Protein AF-A0A0G4DIB6-F1 (afdb_monomer_lite)

Sequence (117 aa):
KWPLVGETELSIEIAANQSWASQNGGSTTTSLSQSVRPTVPARSKIPVKIELYKADISYPYEFKADVSYDLTLSGFLRWGGNAWYAHPDNRPNWNHTFVIGPYKDKASSIRYQWDKR

Organism: NCBI:txid196024

Secondary structure (DSSP, 8-state):
-PPP-TT--------TTS-GGG-S---------------PPTT-------------------------EEEEEEEEPPTT---STT---S--EEEEEEEESS---TTT-HHHHHHT-

pLDDT: mean 87.57, std 9.84, range [65.31, 98.44]

Foldseek 3Di:
DDDDDPDDDDPDDDDPPDDPVVPPDDDDDDDDDDDDDDDADPPGDDDDDDDDDDDDDDDDDDDDDDDKDKDKDWAWADAPDGDDPVRDRPRDTDIAIAIRDDDDDCRRHPVNVVVVD

InterPro domains:
  IPR005830 Aerolysin [PR00754] (69-92)
  IPR005830 Aerolysin [PR00754] (114-117)
  IPR055267 Aerolysin-like, C-terminal [PF01117] (1-117)
  IPR055267 Aerolysin-like, C-terminal [SM00999] (1-117)

Radius of gyration: 30.05 Å; chains: 1; bounding box: 81×22×65 Å

Structure (mmCIF, N/CA/C/O backbone):
data_AF-A0A0G4DIB6-F1
#
_entry.id   AF-A0A0G4DIB6-F1
#
loop_
_atom_site.group_PDB
_atom_site.id
_atom_site.type_symbol
_atom_site.label_atom_id
_atom_site.label_alt_id
_atom_site.label_comp_id
_atom_site.label_asym_id
_atom_site.label_entity_id
_atom_site.label_seq_id
_atom_site.pdbx_PDB_ins_code
_atom_site.Cartn_x
_atom_site.Cartn_y
_atom_site.Cartn_z
_atom_site.occupancy
_atom_site.B_iso_or_equiv
_atom_site.auth_seq_id
_atom_site.auth_comp_id
_atom_site.auth_asym_id
_atom_site.auth_atom_id
_atom_site.pdbx_PDB_model_num
ATOM 1 N N . LYS A 1 1 ? -11.897 -0.503 11.117 1.00 83.88 1 LYS A N 1
ATOM 2 C CA . LYS A 1 1 ? -12.586 -1.022 12.324 1.00 83.88 1 LYS A CA 1
ATOM 3 C C . LYS A 1 1 ? -11.656 -1.984 13.032 1.00 83.88 1 LYS A C 1
ATOM 5 O O . LYS A 1 1 ? -10.962 -2.727 12.345 1.00 83.88 1 LYS A O 1
ATOM 10 N N . TRP A 1 2 ? -11.616 -1.936 14.355 1.00 85.50 2 TRP A N 1
ATOM 11 C CA . TRP A 1 2 ? -10.841 -2.880 15.153 1.00 85.50 2 TRP A CA 1
ATOM 12 C C . TRP A 1 2 ? -11.476 -4.282 15.098 1.00 85.50 2 TRP A C 1
ATOM 14 O O . TRP A 1 2 ? -12.706 -4.369 15.056 1.00 85.50 2 TRP A O 1
ATOM 24 N N . PRO A 1 3 ? -10.686 -5.369 15.029 1.00 85.62 3 PRO A N 1
ATOM 25 C CA . PRO A 1 3 ? -11.237 -6.720 14.975 1.00 85.62 3 PRO A CA 1
ATOM 26 C C . PRO A 1 3 ? -11.925 -7.096 16.294 1.00 85.62 3 PRO A C 1
ATOM 28 O O . PRO A 1 3 ? -11.465 -6.718 17.372 1.00 85.62 3 PRO A O 1
ATOM 31 N N . LEU A 1 4 ? -13.007 -7.875 16.204 1.00 86.81 4 LEU A N 1
ATOM 32 C CA . LEU A 1 4 ? -13.640 -8.492 17.370 1.00 86.81 4 LEU A CA 1
ATOM 33 C C . LEU A 1 4 ? -12.696 -9.554 17.948 1.00 86.81 4 LEU A C 1
ATOM 35 O O . LEU A 1 4 ? -12.267 -10.456 17.228 1.00 86.81 4 LEU A O 1
ATOM 39 N N . VAL A 1 5 ? -12.390 -9.453 19.240 1.00 80.31 5 VAL A N 1
ATOM 40 C CA . VAL A 1 5 ? -11.586 -10.438 19.972 1.00 80.31 5 VAL A CA 1
ATOM 41 C C . VAL A 1 5 ? -12.380 -10.893 21.193 1.00 80.31 5 VAL A C 1
ATOM 43 O O . VAL A 1 5 ? -12.712 -10.082 22.054 1.00 80.31 5 VAL A O 1
ATOM 46 N N . GLY A 1 6 ? -12.684 -12.191 21.267 1.00 80.62 6 GLY A N 1
ATOM 47 C CA . GLY A 1 6 ? -13.559 -12.752 22.300 1.00 80.62 6 GLY A CA 1
ATOM 48 C C . GLY A 1 6 ? -15.037 -12.433 22.052 1.00 80.62 6 GLY A C 1
ATOM 49 O O . GLY A 1 6 ? -15.484 -12.406 20.909 1.00 80.62 6 GLY A O 1
ATOM 50 N N . GLU A 1 7 ? -15.786 -12.203 23.131 1.00 79.25 7 GLU A N 1
ATOM 51 C CA . GLU A 1 7 ? -17.241 -11.968 23.098 1.00 79.25 7 GLU A CA 1
ATOM 52 C C . GLU A 1 7 ? -17.630 -10.500 23.350 1.00 79.25 7 GLU A C 1
ATOM 54 O O . GLU A 1 7 ? -18.806 -10.148 23.299 1.00 79.25 7 GLU A O 1
ATOM 59 N N . THR A 1 8 ? -16.657 -9.620 23.609 1.00 74.38 8 THR A N 1
ATOM 60 C CA . THR A 1 8 ? -16.920 -8.197 23.859 1.00 74.38 8 THR A CA 1
ATOM 61 C C . THR A 1 8 ? -16.921 -7.426 22.549 1.00 74.38 8 THR A C 1
ATOM 63 O O . THR A 1 8 ? -15.882 -7.261 21.909 1.00 74.38 8 THR A O 1
ATOM 66 N N . GLU A 1 9 ? -18.083 -6.907 22.162 1.00 72.25 9 GLU A N 1
ATOM 67 C CA . GLU A 1 9 ? -18.213 -6.073 20.973 1.00 72.25 9 GLU A CA 1
ATOM 68 C C . GLU A 1 9 ? -17.620 -4.674 21.210 1.00 72.25 9 GLU A C 1
ATOM 70 O O . GLU A 1 9 ? -18.058 -3.926 22.085 1.00 72.25 9 GLU A O 1
ATOM 75 N N . LEU A 1 10 ? -16.609 -4.311 20.414 1.00 75.44 10 LEU A N 1
ATOM 76 C CA . LEU A 1 10 ? -15.936 -3.013 20.467 1.00 75.44 10 LEU A CA 1
ATOM 77 C C . LEU A 1 10 ? -16.211 -2.230 19.179 1.00 75.44 10 LEU A C 1
ATOM 79 O O . LEU A 1 10 ? -15.897 -2.686 18.082 1.00 75.44 10 LEU A O 1
ATOM 83 N N . SER A 1 11 ? -16.737 -1.010 19.306 1.00 76.88 11 SER A N 1
ATOM 84 C CA . SER A 1 11 ? -16.921 -0.089 18.174 1.00 76.88 11 SER A CA 1
ATOM 85 C C . SER A 1 11 ? -15.764 0.907 18.083 1.00 76.88 11 SER A C 1
ATOM 87 O O . SER A 1 11 ? -15.951 2.101 18.280 1.00 76.88 11 SER A O 1
ATOM 89 N N . ILE A 1 12 ? -14.555 0.414 17.801 1.00 80.75 12 ILE A N 1
ATOM 90 C CA . ILE A 1 12 ? -13.370 1.258 17.579 1.00 80.75 12 ILE A CA 1
ATOM 91 C C . ILE A 1 12 ? -13.138 1.413 16.072 1.00 80.75 12 ILE A C 1
ATOM 93 O O . ILE A 1 12 ? -12.983 0.432 15.329 1.00 80.75 12 ILE A O 1
ATOM 97 N N . GLU A 1 13 ? -13.095 2.659 15.609 1.00 85.31 13 GLU A N 1
ATOM 98 C CA . GLU A 1 13 ? -12.779 3.018 14.229 1.00 85.31 13 GLU A CA 1
ATOM 99 C C . GLU A 1 13 ? -11.372 3.615 14.142 1.00 85.31 13 GLU A C 1
ATOM 101 O O . GLU A 1 13 ? -10.971 4.399 14.994 1.00 85.31 13 GLU A O 1
ATOM 106 N N . ILE A 1 14 ? -10.621 3.212 13.115 1.00 84.88 14 ILE A N 1
ATOM 107 C CA . ILE A 1 14 ? -9.275 3.722 12.841 1.00 84.88 14 ILE A CA 1
ATOM 108 C C . ILE A 1 14 ? -9.392 4.640 11.633 1.00 84.88 14 ILE A C 1
ATOM 110 O O . ILE A 1 14 ? -9.849 4.199 10.574 1.00 84.88 14 ILE A O 1
ATOM 114 N N . ALA A 1 15 ? -8.990 5.897 11.794 1.00 85.56 15 ALA A N 1
ATOM 115 C CA . ALA A 1 15 ? -9.042 6.887 10.732 1.00 85.56 15 ALA A CA 1
ATOM 116 C C . ALA A 1 15 ? -7.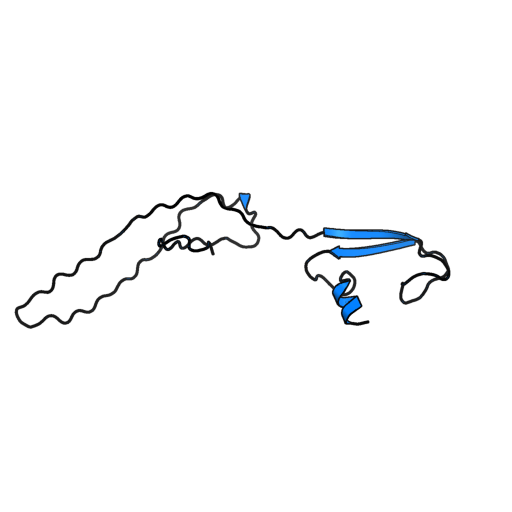992 6.589 9.651 1.00 85.56 15 ALA A C 1
ATOM 118 O O . ALA A 1 15 ? -6.835 6.278 9.949 1.00 85.56 15 ALA A O 1
ATOM 119 N N . ALA A 1 16 ? -8.397 6.721 8.385 1.00 86.06 16 ALA A N 1
ATOM 120 C CA . ALA A 1 16 ? -7.487 6.676 7.245 1.00 86.06 16 ALA A CA 1
ATOM 121 C C . ALA A 1 16 ? -6.671 7.979 7.134 1.00 86.06 16 ALA A C 1
ATOM 123 O O . ALA A 1 16 ? -7.095 9.030 7.614 1.00 86.06 16 ALA A O 1
ATOM 124 N N . ASN A 1 17 ? -5.519 7.920 6.455 1.00 88.81 17 ASN A N 1
ATOM 125 C CA . ASN A 1 17 ? -4.635 9.070 6.191 1.00 88.81 17 ASN A CA 1
ATOM 126 C C . ASN A 1 17 ? -4.101 9.790 7.445 1.00 88.81 17 ASN A C 1
ATOM 128 O O . ASN A 1 17 ? -3.685 10.944 7.370 1.00 88.81 17 ASN A O 1
ATOM 132 N N . GLN A 1 18 ? -4.092 9.117 8.594 1.00 85.50 18 GLN A N 1
ATOM 133 C CA . GLN A 1 18 ? -3.463 9.592 9.823 1.00 85.50 18 GLN A CA 1
ATOM 134 C C . GLN A 1 18 ? -2.370 8.619 10.251 1.00 85.50 18 GLN A C 1
ATOM 136 O O . GLN A 1 18 ? -2.458 7.418 9.990 1.00 85.50 18 GLN A O 1
ATOM 141 N N . SER A 1 19 ? -1.336 9.134 10.919 1.00 88.62 19 SER A N 1
ATOM 142 C CA . SER A 1 19 ? -0.298 8.278 11.490 1.00 88.62 19 SER A CA 1
ATOM 143 C C . SER A 1 19 ? -0.923 7.290 12.479 1.00 88.62 19 SER A C 1
ATOM 145 O O . SER A 1 19 ? -1.783 7.653 13.284 1.00 88.62 19 SER A O 1
ATOM 147 N N . TRP A 1 20 ? -0.477 6.034 12.447 1.00 88.44 20 TRP A N 1
ATOM 148 C CA . TRP A 1 20 ? -0.910 5.037 13.428 1.00 88.44 20 TRP A CA 1
ATOM 149 C C . TRP A 1 20 ? -0.557 5.480 14.855 1.00 88.44 20 TRP A C 1
ATOM 151 O O . TRP A 1 20 ? -1.390 5.433 15.753 1.00 88.44 20 TRP A O 1
ATOM 161 N N . ALA A 1 21 ? 0.648 6.026 15.039 1.00 86.56 21 ALA A N 1
ATOM 162 C CA . ALA A 1 21 ? 1.158 6.467 16.337 1.00 86.56 21 ALA A CA 1
ATOM 163 C C . ALA A 1 21 ? 0.465 7.724 16.898 1.00 86.56 21 ALA A C 1
ATOM 165 O O . ALA A 1 21 ? 0.723 8.098 18.040 1.00 86.56 21 ALA A O 1
ATOM 166 N N . SER A 1 22 ? -0.386 8.404 16.120 1.00 87.50 22 SER A N 1
ATOM 167 C CA . SER A 1 22 ? -1.223 9.495 16.638 1.00 87.50 22 SER A CA 1
ATOM 168 C C . SER A 1 22 ? -2.583 9.017 17.159 1.00 87.50 22 SER A C 1
ATOM 170 O O . SER A 1 22 ? -3.296 9.802 17.774 1.00 87.50 22 SER A O 1
ATOM 172 N N . GLN A 1 23 ? -2.941 7.744 16.958 1.00 85.44 23 GLN A N 1
ATOM 173 C CA . GLN A 1 23 ? -4.218 7.150 17.374 1.00 85.44 23 GLN A CA 1
ATOM 174 C C . GLN A 1 23 ? -4.033 6.256 18.620 1.00 85.44 23 GLN A C 1
ATOM 176 O O . GLN A 1 23 ? -4.427 5.095 18.633 1.00 85.44 23 GLN A O 1
ATOM 181 N N . ASN A 1 24 ? -3.413 6.793 19.682 1.00 83.81 24 ASN A N 1
ATOM 182 C CA . ASN A 1 24 ? -3.013 6.028 20.883 1.00 83.81 24 ASN A CA 1
ATOM 183 C C . ASN A 1 24 ? -4.140 5.767 21.897 1.00 83.81 24 ASN A C 1
ATOM 185 O O . ASN A 1 24 ? -3.902 5.186 22.955 1.00 83.81 24 ASN A O 1
ATOM 189 N N . GLY A 1 25 ? -5.353 6.231 21.619 1.00 73.88 25 GLY A N 1
ATOM 190 C CA . GLY A 1 25 ? -6.484 6.090 22.521 1.00 73.88 25 GLY A CA 1
ATOM 191 C C . GLY A 1 25 ? -7.523 7.175 22.300 1.00 73.88 25 GLY A C 1
ATOM 192 O O . GLY A 1 25 ? -7.268 8.202 21.673 1.00 73.88 25 GLY A O 1
ATOM 193 N N . GLY A 1 26 ? -8.714 6.935 22.825 1.00 77.31 26 GLY A N 1
ATOM 194 C CA . GLY A 1 26 ? -9.840 7.847 22.741 1.00 77.31 26 GLY A CA 1
ATOM 195 C C . GLY A 1 26 ? -10.992 7.339 23.595 1.00 77.31 26 GLY A C 1
ATOM 196 O O . GLY A 1 26 ? -10.924 6.251 24.166 1.00 77.31 26 GLY A O 1
ATOM 197 N N . SER A 1 27 ? -12.050 8.138 23.678 1.00 70.25 27 SER A N 1
ATOM 198 C CA . SER A 1 27 ? -13.323 7.708 24.245 1.00 70.25 27 SER A CA 1
ATOM 199 C C . SER A 1 27 ? -14.329 7.624 23.111 1.00 70.25 27 SER A C 1
ATOM 201 O O . SER A 1 27 ? -14.595 8.624 22.444 1.00 70.25 27 SER A O 1
ATOM 203 N N . THR A 1 28 ? -14.851 6.427 22.863 1.00 65.31 28 THR A N 1
ATOM 204 C CA . THR A 1 28 ? -15.909 6.218 21.877 1.00 65.31 28 THR A CA 1
ATOM 205 C C . THR A 1 28 ? -17.213 6.001 22.623 1.00 65.31 28 THR A C 1
ATOM 207 O O . THR A 1 28 ? -17.326 5.087 23.437 1.00 65.31 28 THR A O 1
ATOM 210 N N . THR A 1 29 ? -18.206 6.847 22.364 1.00 68.94 29 THR A N 1
ATOM 211 C CA . THR A 1 29 ? -19.561 6.653 22.874 1.00 68.94 29 THR A CA 1
ATOM 212 C C . THR A 1 29 ? -20.336 5.773 21.905 1.00 68.94 29 THR A C 1
ATOM 214 O O . THR A 1 29 ? -20.533 6.120 20.742 1.00 68.94 29 THR A O 1
ATOM 217 N N . THR A 1 30 ? -20.785 4.618 22.383 1.00 65.62 30 THR A N 1
ATOM 218 C CA . THR A 1 30 ? -21.693 3.743 21.641 1.00 65.62 30 THR A CA 1
ATOM 219 C C . THR A 1 30 ? -23.124 3.990 22.097 1.00 65.62 30 THR A C 1
ATOM 221 O O . THR A 1 30 ? -23.416 4.062 23.291 1.00 65.62 30 THR A O 1
ATOM 224 N N . SER A 1 31 ? -24.042 4.153 21.146 1.00 66.88 31 SER A N 1
ATOM 225 C CA . SER A 1 31 ? -25.469 4.221 21.447 1.00 66.88 31 SER A CA 1
ATOM 226 C C . SER A 1 31 ? -26.024 2.804 21.584 1.00 66.88 31 SER A C 1
ATOM 228 O O . SER A 1 31 ? -26.065 2.038 20.623 1.00 66.88 31 SER A O 1
ATOM 230 N N . LEU A 1 32 ? -26.479 2.445 22.785 1.00 66.56 32 LEU A N 1
ATOM 231 C CA . LEU A 1 32 ? -27.242 1.217 22.991 1.00 66.56 32 LEU A CA 1
ATOM 232 C C . LEU A 1 32 ? -28.721 1.514 22.731 1.00 66.56 32 LEU A C 1
ATOM 234 O O . LEU A 1 32 ? -29.376 2.187 23.525 1.00 66.56 32 LEU A O 1
ATOM 238 N N . SER A 1 33 ? -29.250 1.020 21.612 1.00 71.75 33 SER A N 1
ATOM 239 C CA . SER A 1 33 ? -30.688 1.072 21.334 1.00 71.75 33 SER A CA 1
ATOM 240 C C . SER A 1 33 ? -31.300 -0.306 21.568 1.00 71.75 33 SER A C 1
ATOM 242 O O . SER A 1 33 ? -31.017 -1.259 20.849 1.00 71.75 33 SER A O 1
ATOM 244 N N . GLN A 1 34 ? -32.127 -0.424 22.606 1.00 72.75 34 GLN A N 1
ATOM 245 C CA . GLN A 1 34 ? -32.854 -1.652 22.913 1.00 72.75 34 GLN A CA 1
ATOM 246 C C . GLN A 1 34 ? -34.332 -1.307 23.078 1.00 72.75 34 GLN A C 1
ATOM 248 O O . GLN A 1 34 ? -34.696 -0.414 23.839 1.00 72.75 34 GLN A O 1
ATOM 253 N N . SER A 1 35 ? -35.192 -1.972 22.312 1.00 73.75 35 SER A N 1
ATOM 254 C CA . SER A 1 35 ? -36.641 -1.768 22.348 1.00 73.75 35 SER A CA 1
ATOM 255 C C . SER A 1 35 ? -37.329 -3.093 22.625 1.00 73.75 35 SER A C 1
ATOM 257 O O . SER A 1 35 ? -37.067 -4.079 21.942 1.00 73.75 35 SER A O 1
ATOM 259 N N . VAL A 1 36 ? -38.242 -3.107 23.595 1.00 74.19 36 VAL A N 1
ATOM 260 C CA . VAL A 1 36 ? -39.110 -4.254 23.878 1.00 74.19 36 VAL A CA 1
ATOM 261 C C . VAL A 1 36 ? -40.566 -3.799 23.844 1.00 74.19 36 VAL A C 1
ATOM 263 O O . VAL A 1 36 ? -40.913 -2.759 24.401 1.00 74.19 36 VAL A O 1
ATOM 266 N N . ARG A 1 37 ? -41.426 -4.558 23.158 1.00 78.88 37 ARG A N 1
ATOM 267 C CA . ARG A 1 37 ? -42.873 -4.297 23.060 1.00 78.88 37 ARG A CA 1
ATOM 268 C C . ARG A 1 37 ? -43.657 -5.481 23.638 1.00 78.88 37 ARG A C 1
ATOM 270 O O . ARG A 1 37 ? -44.122 -6.320 22.870 1.00 78.88 37 ARG A O 1
ATOM 277 N N . PRO A 1 38 ? -43.766 -5.602 24.973 1.00 78.88 38 PRO A N 1
ATOM 278 C CA . PRO A 1 38 ? -44.484 -6.708 25.591 1.00 78.88 38 PRO A CA 1
ATOM 279 C C . PRO A 1 38 ? -46.004 -6.497 25.519 1.00 78.88 38 PRO A C 1
ATOM 281 O O . PRO A 1 38 ? -46.500 -5.385 25.693 1.00 78.88 38 PRO A O 1
ATOM 284 N N . THR A 1 39 ? -46.757 -7.578 25.318 1.00 83.62 39 THR A N 1
ATOM 285 C CA . THR A 1 39 ? -48.220 -7.584 25.458 1.00 83.62 39 THR A CA 1
ATOM 286 C C . THR A 1 39 ? -48.576 -7.969 26.892 1.00 83.62 39 THR A C 1
ATOM 288 O O . THR A 1 39 ? -48.340 -9.102 27.299 1.00 83.62 39 THR A O 1
ATOM 291 N N . VAL A 1 40 ? -49.127 -7.028 27.667 1.00 81.75 40 VAL A N 1
ATOM 292 C CA . VAL A 1 40 ? -49.499 -7.248 29.076 1.00 81.75 40 VAL A CA 1
ATOM 293 C C . VAL A 1 40 ? -50.988 -7.615 29.173 1.00 81.75 40 VAL A C 1
ATOM 295 O O . VAL A 1 40 ? -51.830 -6.809 28.772 1.00 81.75 40 VAL A O 1
ATOM 298 N N . PRO A 1 41 ? -51.349 -8.798 29.704 1.00 88.19 41 PRO A N 1
ATOM 299 C CA . PRO A 1 41 ? -52.746 -9.179 29.925 1.00 88.19 41 PRO A CA 1
ATOM 300 C C . PRO A 1 41 ? -53.488 -8.247 30.901 1.00 88.19 41 PRO A C 1
ATOM 302 O O . PRO A 1 41 ? -52.887 -7.682 31.821 1.00 88.19 41 PRO A O 1
ATOM 305 N N . ALA A 1 42 ? -54.813 -8.129 30.754 1.00 81.44 42 ALA A N 1
ATOM 306 C CA . ALA A 1 42 ? -55.646 -7.316 31.644 1.00 81.44 42 ALA A CA 1
ATOM 307 C C . ALA A 1 42 ? -55.492 -7.742 33.117 1.00 81.44 42 ALA A C 1
ATOM 309 O O . ALA A 1 42 ? -55.492 -8.929 33.434 1.00 81.44 42 ALA A O 1
ATOM 310 N N . ARG A 1 43 ? -55.379 -6.760 34.024 1.00 84.56 43 ARG A N 1
ATOM 311 C CA . ARG A 1 43 ? -55.146 -6.962 35.471 1.00 84.56 43 ARG A CA 1
ATOM 312 C C . ARG A 1 43 ? -53.868 -7.753 35.821 1.00 84.56 43 ARG A C 1
ATOM 314 O O . ARG A 1 43 ? -53.805 -8.358 36.887 1.00 84.56 43 ARG A O 1
ATOM 321 N N . SER A 1 44 ? -52.842 -7.730 34.967 1.00 88.00 44 SER A N 1
ATOM 322 C CA . SER A 1 44 ? -51.549 -8.390 35.216 1.00 88.00 44 SER A CA 1
ATOM 323 C C . SER A 1 44 ? -50.357 -7.432 35.062 1.00 88.00 44 SER A C 1
ATOM 325 O O . SER A 1 44 ? -50.527 -6.274 34.682 1.00 88.00 44 SER A O 1
ATOM 327 N N . LYS A 1 45 ? -49.145 -7.905 35.383 1.00 83.19 45 LYS A N 1
ATOM 328 C CA . LYS A 1 45 ? -47.884 -7.153 35.262 1.00 83.19 45 LYS A CA 1
ATOM 329 C C . LYS A 1 45 ? -46.767 -8.056 34.737 1.00 83.19 45 LYS A C 1
ATOM 331 O O . LYS A 1 45 ? -46.682 -9.209 35.151 1.00 83.19 45 LYS A O 1
ATOM 336 N N . ILE A 1 46 ? -45.905 -7.517 33.871 1.00 82.81 46 ILE A N 1
ATOM 337 C CA . ILE A 1 46 ? -44.703 -8.198 33.365 1.00 82.81 46 ILE A CA 1
ATOM 338 C C . ILE A 1 46 ? -43.469 -7.408 33.826 1.00 82.81 46 ILE A C 1
ATOM 340 O O . ILE A 1 46 ? -43.354 -6.232 33.474 1.00 82.81 46 ILE A O 1
ATOM 344 N N . PRO A 1 47 ? -42.554 -8.006 34.609 1.00 80.88 47 PRO A N 1
ATOM 345 C CA . PRO A 1 47 ? -41.289 -7.371 34.946 1.00 80.88 47 PRO A CA 1
ATOM 346 C C . PRO A 1 47 ? -40.357 -7.389 33.729 1.00 80.88 47 PRO A C 1
ATOM 348 O O . PRO A 1 47 ? -40.118 -8.435 33.131 1.00 80.88 47 PRO A O 1
ATOM 351 N N . VAL A 1 48 ? -39.817 -6.226 33.378 1.00 81.12 48 VAL A N 1
ATOM 352 C CA . VAL A 1 48 ? -38.796 -6.070 32.335 1.00 81.12 48 VAL A CA 1
ATOM 353 C C . VAL A 1 48 ? -37.495 -5.658 33.017 1.00 81.12 48 VAL A C 1
ATOM 355 O O . VAL A 1 48 ? -37.498 -4.743 33.839 1.00 81.12 48 VAL A O 1
ATOM 358 N N . LYS A 1 49 ? -36.391 -6.333 32.686 1.00 80.94 49 LYS A N 1
ATOM 359 C CA . LYS A 1 49 ? -35.045 -6.033 33.191 1.00 80.94 49 LYS A CA 1
ATOM 360 C C . LYS A 1 49 ? -34.104 -5.817 32.008 1.00 80.94 49 LYS A C 1
ATOM 362 O O . LYS A 1 49 ? -34.138 -6.593 31.059 1.00 80.94 49 LYS A O 1
ATOM 367 N N . ILE A 1 50 ? -33.280 -4.776 32.086 1.00 76.25 50 ILE A N 1
ATOM 368 C CA . ILE A 1 50 ? -32.178 -4.509 31.155 1.00 76.25 50 ILE A CA 1
ATOM 369 C C . ILE A 1 50 ? -30.891 -4.555 31.979 1.00 76.25 50 ILE A C 1
ATOM 371 O O . ILE A 1 50 ? -30.799 -3.884 33.007 1.00 76.25 50 ILE A O 1
ATOM 375 N N . GLU A 1 51 ? -29.924 -5.368 31.561 1.00 75.69 51 GLU A N 1
ATOM 376 C CA . GLU A 1 51 ? -28.619 -5.497 32.212 1.00 75.69 51 GLU A CA 1
ATOM 377 C C . GLU A 1 51 ? -27.559 -4.796 31.360 1.00 75.69 51 GLU A C 1
ATOM 379 O O . GLU A 1 51 ? -27.447 -5.037 30.160 1.00 75.69 51 GLU A O 1
ATOM 384 N N . LEU A 1 52 ? -26.808 -3.890 31.986 1.00 71.69 52 LEU A N 1
ATOM 385 C CA . LEU A 1 52 ? -25.704 -3.164 31.367 1.00 71.69 52 LEU A CA 1
ATOM 386 C C . LEU A 1 52 ? -24.400 -3.781 31.866 1.00 71.69 52 LEU A C 1
ATOM 388 O O . LEU A 1 52 ? -24.135 -3.772 33.069 1.00 71.69 52 LEU A O 1
ATOM 392 N N . TYR A 1 53 ? -23.591 -4.303 30.949 1.00 71.12 53 TYR A N 1
ATOM 393 C CA . TYR A 1 53 ? -22.308 -4.924 31.265 1.00 71.12 53 TYR A CA 1
ATOM 394 C C . TYR A 1 53 ? -21.153 -4.023 30.840 1.00 71.12 53 TYR A C 1
ATOM 396 O O . TYR A 1 53 ? -21.156 -3.469 29.742 1.00 71.12 53 TYR A O 1
ATOM 404 N N . LYS A 1 54 ? -20.145 -3.909 31.709 1.00 73.38 54 LYS A N 1
ATOM 405 C CA . LYS A 1 54 ? -18.833 -3.365 31.360 1.00 73.38 54 LYS A CA 1
ATOM 406 C C . LYS A 1 54 ? -17.851 -4.528 31.259 1.00 73.38 54 LYS A C 1
ATOM 408 O O . LYS A 1 54 ? -17.707 -5.281 32.218 1.00 73.38 54 LYS A O 1
ATOM 413 N N . ALA A 1 55 ? -17.177 -4.645 30.122 1.00 72.88 55 ALA A N 1
ATOM 414 C CA . ALA A 1 55 ? -16.092 -5.592 29.912 1.00 72.88 55 ALA A CA 1
ATOM 415 C C . ALA A 1 55 ? -14.860 -4.836 29.407 1.00 72.88 55 ALA A C 1
ATOM 417 O O . ALA A 1 55 ? -14.955 -4.065 28.454 1.00 72.88 55 ALA A O 1
ATOM 418 N N . ASP A 1 56 ? -13.719 -5.075 30.051 1.00 73.75 56 ASP A N 1
ATOM 419 C CA . ASP A 1 56 ? -12.420 -4.531 29.663 1.00 73.75 56 ASP A CA 1
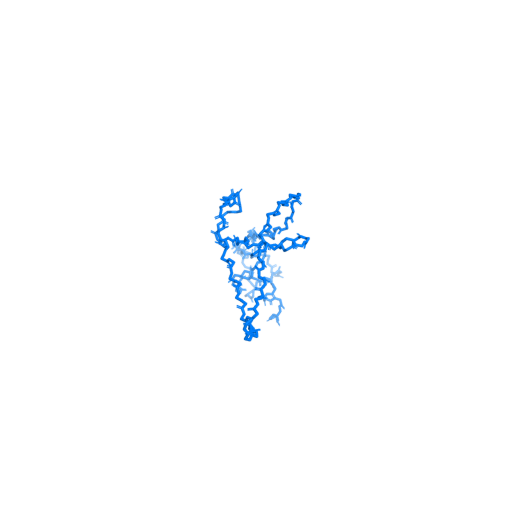ATOM 420 C C . ASP A 1 56 ? -11.566 -5.688 29.108 1.00 73.75 56 ASP A C 1
ATOM 422 O O . ASP A 1 56 ? -11.504 -6.761 29.710 1.00 73.75 56 ASP A O 1
ATOM 426 N N . ILE A 1 57 ? -10.921 -5.494 27.953 1.00 74.62 57 ILE A N 1
ATOM 427 C CA . ILE A 1 57 ? -10.041 -6.487 27.318 1.00 74.62 57 ILE A CA 1
ATOM 428 C C . ILE A 1 57 ? -8.667 -5.853 27.079 1.00 74.62 57 ILE A C 1
ATOM 430 O O . ILE A 1 57 ? -8.576 -4.711 26.634 1.00 74.62 57 ILE A O 1
ATOM 434 N N . SER A 1 58 ? -7.597 -6.609 27.337 1.00 80.69 58 SER A N 1
ATOM 435 C CA . SER A 1 58 ? -6.218 -6.218 27.032 1.00 80.69 58 SER A CA 1
ATOM 436 C C . SER A 1 58 ? -5.465 -7.386 26.401 1.00 80.69 58 SER A C 1
ATOM 438 O O . SER A 1 58 ? -5.515 -8.505 26.909 1.00 80.69 58 SER A O 1
ATOM 440 N N . TYR A 1 59 ? -4.777 -7.130 25.291 1.00 80.81 59 TYR A N 1
ATOM 441 C CA . TYR A 1 59 ? -3.906 -8.092 24.622 1.00 80.81 59 TYR A CA 1
ATOM 442 C C . TYR A 1 59 ? -2.794 -7.368 23.853 1.00 80.81 59 TYR A C 1
ATOM 444 O O . TYR A 1 59 ? -3.010 -6.254 23.364 1.00 80.81 59 TYR A O 1
ATOM 452 N N . PRO A 1 60 ? -1.607 -7.985 23.708 1.00 85.88 60 PRO A N 1
ATOM 453 C CA . PRO A 1 60 ? -0.613 -7.502 22.761 1.00 85.88 60 PRO A CA 1
ATOM 454 C C . PRO A 1 60 ? -1.164 -7.655 21.338 1.00 85.88 60 PRO A C 1
ATOM 456 O O . PRO A 1 60 ? -1.713 -8.701 20.992 1.00 85.88 60 PRO A O 1
ATOM 459 N N . TYR A 1 61 ? -1.034 -6.617 20.516 1.00 87.75 61 TYR A N 1
ATOM 460 C CA . TYR A 1 61 ? -1.478 -6.640 19.123 1.00 87.75 61 TYR A CA 1
ATOM 461 C C . TYR A 1 61 ? -0.284 -6.538 18.172 1.00 87.75 61 TYR A C 1
ATOM 463 O O . TYR A 1 61 ? 0.733 -5.924 18.491 1.00 87.75 61 TYR A O 1
ATOM 471 N N . GLU A 1 62 ? -0.433 -7.107 16.978 1.00 89.06 62 GLU A N 1
ATOM 472 C CA . GLU A 1 62 ? 0.540 -7.000 15.895 1.00 89.06 62 GLU A CA 1
ATOM 473 C C . GLU A 1 62 ? -0.203 -6.818 14.569 1.00 89.06 62 GLU A C 1
ATOM 475 O O . GLU A 1 62 ? -1.194 -7.497 14.299 1.00 89.06 62 GLU A O 1
ATOM 480 N N . PHE A 1 63 ? 0.294 -5.911 13.730 1.00 91.12 63 PHE A N 1
ATOM 481 C CA . PHE A 1 63 ? -0.167 -5.731 12.358 1.00 91.12 63 PHE A CA 1
ATOM 482 C C . PHE A 1 63 ? 1.032 -5.775 11.412 1.00 91.12 63 PHE A C 1
ATOM 484 O O . PHE A 1 63 ? 2.141 -5.379 11.774 1.00 91.12 63 PHE A O 1
ATOM 491 N N . LYS A 1 64 ? 0.807 -6.244 10.184 1.00 93.06 64 LYS A N 1
ATOM 492 C CA . LYS A 1 64 ? 1.789 -6.144 9.100 1.00 93.06 64 LYS A CA 1
ATOM 493 C C . LYS A 1 64 ? 1.523 -4.867 8.306 1.00 93.06 64 LYS A C 1
ATOM 495 O O . LYS A 1 64 ? 0.368 -4.536 8.052 1.00 93.06 64 LYS A O 1
ATOM 500 N N . ALA A 1 65 ? 2.590 -4.169 7.930 1.00 93.38 65 ALA A N 1
ATOM 501 C CA . ALA A 1 65 ? 2.532 -3.004 7.059 1.00 93.38 65 ALA A CA 1
ATOM 502 C C . ALA A 1 65 ? 3.255 -3.326 5.751 1.00 93.38 65 ALA A C 1
ATOM 504 O O . ALA A 1 65 ? 4.421 -3.726 5.771 1.00 93.38 65 ALA A O 1
ATOM 505 N N . ASP A 1 66 ? 2.562 -3.152 4.629 1.00 94.50 66 ASP A N 1
ATOM 506 C CA . ASP A 1 66 ? 3.166 -3.316 3.312 1.00 94.50 66 ASP A CA 1
ATOM 507 C C . ASP A 1 66 ? 4.120 -2.150 3.036 1.00 94.50 66 ASP A C 1
ATOM 509 O O . ASP A 1 66 ? 3.740 -0.979 3.104 1.00 94.50 66 ASP A O 1
ATOM 513 N N . VAL A 1 67 ? 5.378 -2.470 2.730 1.00 94.06 67 VAL A N 1
ATOM 514 C CA . VAL A 1 67 ? 6.411 -1.475 2.427 1.00 94.06 67 VAL A 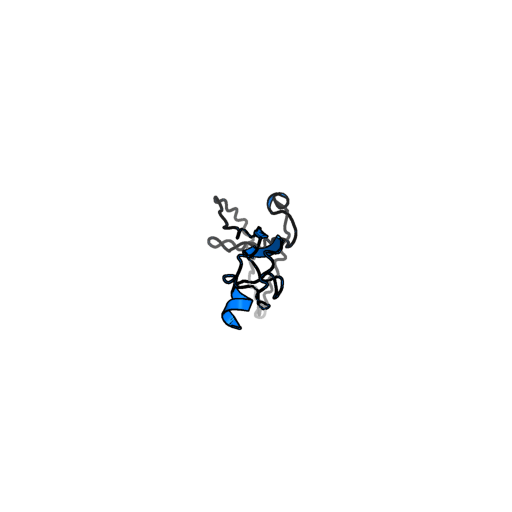CA 1
ATOM 515 C C . VAL A 1 67 ? 6.484 -1.274 0.919 1.00 94.06 67 VAL A C 1
ATOM 517 O O . VAL A 1 67 ? 6.748 -2.216 0.173 1.00 94.06 67 VAL A O 1
ATOM 520 N N . SER A 1 68 ? 6.300 -0.033 0.478 1.00 96.31 68 SER A N 1
ATOM 521 C CA . SER A 1 68 ? 6.467 0.379 -0.917 1.00 96.31 68 SER A CA 1
ATOM 522 C C . SER A 1 68 ? 7.623 1.359 -1.075 1.00 96.31 68 SER A C 1
ATOM 524 O O . SER A 1 68 ? 7.862 2.173 -0.181 1.00 96.31 68 SER A O 1
ATOM 526 N N . TYR A 1 69 ? 8.309 1.322 -2.216 1.00 96.25 69 TYR A N 1
ATOM 527 C CA . TYR A 1 69 ? 9.430 2.217 -2.502 1.00 96.25 69 TYR A CA 1
ATOM 528 C C . TYR A 1 69 ? 9.579 2.513 -3.996 1.00 96.25 69 TYR A C 1
ATOM 530 O O . TYR A 1 69 ? 9.185 1.719 -4.853 1.00 96.25 69 TYR A O 1
ATOM 538 N N . ASP A 1 70 ? 10.204 3.652 -4.288 1.00 97.81 70 ASP A N 1
ATOM 539 C CA . ASP A 1 70 ? 10.595 4.044 -5.638 1.00 97.81 70 ASP A CA 1
ATOM 540 C C . ASP A 1 70 ? 12.012 3.517 -5.925 1.00 97.81 70 ASP A C 1
ATOM 542 O O . ASP A 1 70 ? 12.972 3.850 -5.227 1.00 97.81 70 ASP A O 1
ATOM 546 N N . LEU A 1 71 ? 12.149 2.679 -6.956 1.00 98.00 71 LEU A N 1
ATOM 547 C CA . LEU A 1 71 ? 13.424 2.134 -7.421 1.00 98.00 71 LEU A CA 1
ATOM 548 C C . LEU A 1 71 ? 13.873 2.874 -8.680 1.00 98.00 71 LEU A C 1
ATOM 550 O O . LEU A 1 71 ? 13.329 2.652 -9.762 1.00 98.00 71 LEU A O 1
ATOM 554 N N . THR A 1 72 ? 14.898 3.713 -8.551 1.00 98.12 72 THR A N 1
ATOM 555 C CA . THR A 1 72 ? 15.483 4.437 -9.686 1.00 98.12 72 THR A CA 1
ATOM 556 C C . THR A 1 72 ? 16.715 3.713 -10.211 1.00 98.12 72 THR A C 1
ATOM 558 O O . THR A 1 72 ? 17.716 3.577 -9.510 1.00 98.12 72 THR A O 1
ATOM 561 N N . LEU A 1 73 ? 16.657 3.289 -11.473 1.00 97.44 73 LEU A N 1
ATOM 562 C CA . LEU A 1 73 ? 17.804 2.785 -12.218 1.00 97.44 73 LEU A CA 1
ATOM 563 C C . LEU A 1 73 ? 18.428 3.949 -12.989 1.00 97.44 73 LEU A C 1
ATOM 565 O O . LEU A 1 73 ? 17.776 4.547 -13.846 1.00 97.44 73 LEU A O 1
ATOM 569 N N . SER A 1 74 ? 19.681 4.264 -12.663 1.00 97.56 74 SER A N 1
ATOM 570 C CA . SER A 1 74 ? 20.455 5.338 -13.283 1.00 97.56 74 SER A CA 1
ATOM 571 C C . SER A 1 74 ? 21.741 4.775 -13.880 1.00 97.56 74 SER A C 1
ATOM 573 O O . SER A 1 74 ? 22.510 4.101 -13.194 1.00 97.56 74 SER A O 1
ATOM 575 N N . GLY A 1 75 ? 21.962 5.021 -15.168 1.00 96.88 75 GLY A N 1
ATOM 576 C CA . GLY A 1 75 ? 23.142 4.554 -15.894 1.00 96.88 75 GLY A CA 1
ATOM 577 C C . GLY A 1 75 ? 22.987 4.737 -17.399 1.00 96.88 75 GLY A C 1
ATOM 578 O O . GLY A 1 75 ? 21.970 5.238 -17.864 1.00 96.88 75 GLY A O 1
ATOM 579 N N . PHE A 1 76 ? 23.984 4.339 -18.185 1.00 97.44 76 PHE A N 1
ATOM 580 C CA . PHE A 1 76 ? 23.871 4.392 -19.644 1.00 97.44 76 PHE A CA 1
ATOM 581 C C . PHE A 1 76 ? 23.250 3.104 -20.209 1.00 97.44 76 PHE A C 1
ATOM 583 O O . PHE A 1 76 ? 23.475 2.010 -19.685 1.00 97.44 76 PHE A O 1
ATOM 590 N N . LEU A 1 77 ? 22.498 3.207 -21.309 1.00 97.94 77 LEU A N 1
ATOM 591 C CA . LEU A 1 77 ? 21.990 2.025 -22.019 1.00 97.94 77 LEU A CA 1
ATOM 592 C C . LEU A 1 77 ? 23.095 1.387 -22.873 1.00 97.94 77 LEU A C 1
ATOM 594 O O . LEU A 1 77 ? 23.842 2.074 -23.566 1.00 97.94 77 LEU A O 1
ATOM 598 N N . ARG A 1 78 ? 23.208 0.054 -22.849 1.00 96.88 78 ARG A N 1
ATOM 599 C CA . ARG A 1 78 ? 24.209 -0.669 -23.650 1.00 96.88 78 ARG A CA 1
ATOM 600 C C . ARG A 1 78 ? 23.923 -0.548 -25.152 1.00 96.88 78 ARG A C 1
ATOM 602 O O . ARG A 1 78 ? 22.772 -0.639 -25.578 1.00 96.88 78 ARG A O 1
ATOM 609 N N . TRP A 1 79 ? 24.996 -0.421 -25.934 1.00 96.56 79 TRP A N 1
ATOM 610 C CA . TRP A 1 79 ? 24.971 -0.491 -27.401 1.00 96.56 79 TRP A CA 1
ATOM 611 C C . TRP A 1 79 ? 24.586 -1.896 -27.877 1.00 96.56 79 TRP A C 1
ATOM 613 O O . TRP A 1 79 ? 25.119 -2.866 -27.331 1.00 96.56 79 TRP A O 1
ATOM 623 N N . GLY A 1 80 ? 23.676 -2.015 -28.853 1.00 93.31 80 GLY A N 1
ATOM 624 C CA . GLY A 1 80 ? 23.267 -3.302 -29.432 1.00 93.31 80 GLY A CA 1
ATOM 625 C C . GLY A 1 80 ? 22.647 -4.301 -28.441 1.00 93.31 80 GLY A C 1
ATOM 626 O O . GLY A 1 80 ? 22.604 -5.495 -28.722 1.00 93.31 80 GLY A O 1
ATOM 627 N N . GLY A 1 81 ? 22.213 -3.849 -27.255 1.00 95.25 81 GLY A N 1
ATOM 628 C CA . GLY A 1 81 ? 21.843 -4.747 -26.154 1.00 95.25 81 GLY A CA 1
ATOM 629 C C . GLY A 1 81 ? 21.076 -4.087 -25.008 1.00 95.25 81 GLY A C 1
ATOM 630 O O . GLY A 1 81 ? 21.468 -4.215 -23.842 1.00 95.25 81 GLY A O 1
ATOM 631 N N . ASN A 1 82 ? 19.985 -3.383 -25.320 1.00 97.00 82 ASN A N 1
ATOM 632 C CA . ASN A 1 82 ? 19.093 -2.761 -24.338 1.00 97.00 82 ASN A CA 1
ATOM 633 C C . ASN A 1 82 ? 17.609 -3.058 -24.627 1.00 97.00 82 ASN A C 1
ATOM 635 O O . ASN A 1 82 ? 17.237 -3.361 -25.757 1.00 97.00 82 ASN A O 1
ATOM 639 N N . ALA A 1 83 ? 16.782 -2.976 -23.581 1.00 96.69 83 ALA A N 1
ATOM 640 C CA . ALA A 1 83 ? 15.347 -3.269 -23.627 1.00 96.69 83 ALA A CA 1
ATOM 641 C C . ALA A 1 83 ? 14.473 -2.008 -23.765 1.00 96.69 83 ALA A C 1
ATOM 643 O O . ALA A 1 83 ? 13.260 -2.073 -23.573 1.00 96.69 83 ALA A O 1
ATOM 644 N N . TRP A 1 84 ? 15.073 -0.847 -24.047 1.00 97.06 84 TRP A N 1
ATOM 645 C CA . TRP A 1 84 ? 14.291 0.356 -24.304 1.00 97.06 84 TRP A CA 1
ATOM 646 C C . TRP A 1 84 ? 13.599 0.225 -25.662 1.00 97.06 84 TRP A C 1
ATOM 648 O O . TRP A 1 84 ? 14.233 -0.192 -26.625 1.00 97.06 84 TRP A O 1
ATOM 658 N N . TYR A 1 85 ? 12.321 0.605 -25.755 1.00 95.94 85 TYR A N 1
ATOM 659 C CA . TYR A 1 85 ? 11.482 0.311 -26.929 1.00 95.94 85 TYR A CA 1
ATOM 660 C C . TYR A 1 85 ? 12.047 0.836 -28.264 1.00 95.94 85 TYR A C 1
ATOM 662 O O . TYR A 1 85 ? 11.791 0.254 -29.312 1.00 95.94 85 TYR A O 1
ATOM 670 N N . ALA A 1 86 ? 12.802 1.940 -28.234 1.00 96.56 86 ALA A N 1
ATOM 671 C CA . ALA A 1 86 ? 13.406 2.551 -29.419 1.00 96.56 86 ALA A CA 1
ATOM 672 C C . ALA A 1 86 ? 14.814 2.018 -29.747 1.00 96.56 86 ALA A C 1
ATOM 674 O O . ALA A 1 86 ? 15.404 2.459 -30.727 1.00 96.56 86 ALA A O 1
ATOM 675 N N . HIS A 1 87 ? 15.368 1.129 -28.915 1.00 96.31 87 HIS A N 1
ATOM 676 C CA . HIS A 1 87 ? 16.703 0.537 -29.061 1.00 96.31 87 HIS A CA 1
ATOM 677 C C . HIS A 1 87 ? 17.821 1.542 -29.431 1.00 96.31 87 HIS A C 1
ATOM 679 O O . HIS A 1 87 ? 18.469 1.394 -30.464 1.00 96.31 87 HIS A O 1
ATOM 685 N N . PRO A 1 88 ? 18.080 2.584 -28.613 1.00 96.12 88 PRO A N 1
ATOM 686 C CA . PRO A 1 88 ? 19.124 3.561 -28.902 1.00 96.12 88 PRO A CA 1
ATOM 687 C C . PRO A 1 88 ? 20.528 2.944 -28.833 1.00 96.12 88 PRO A C 1
ATOM 689 O O . PRO A 1 88 ? 20.862 2.229 -27.886 1.00 96.12 88 PRO A O 1
ATOM 692 N N . ASP A 1 89 ? 21.374 3.323 -29.791 1.00 96.75 89 ASP A N 1
ATOM 693 C CA . ASP A 1 89 ? 22.753 2.840 -29.941 1.00 96.75 89 ASP A CA 1
ATOM 694 C C . ASP A 1 89 ? 23.820 3.909 -29.623 1.00 96.75 89 ASP A C 1
ATOM 696 O O . ASP A 1 89 ? 25.019 3.703 -29.780 1.00 96.75 89 ASP A O 1
ATOM 700 N N . ASN A 1 90 ? 23.426 5.068 -29.107 1.00 96.19 90 ASN A N 1
ATOM 701 C CA . ASN A 1 90 ? 24.353 6.147 -28.746 1.00 96.19 90 ASN A CA 1
ATOM 702 C C . ASN A 1 90 ? 24.788 6.122 -27.269 1.00 96.19 90 ASN A C 1
ATOM 704 O O . ASN A 1 90 ? 25.297 7.122 -26.769 1.00 96.19 90 ASN A O 1
ATOM 708 N N . ARG A 1 91 ? 24.574 4.999 -26.568 1.00 95.31 91 ARG A N 1
ATOM 709 C CA . ARG A 1 91 ? 24.824 4.835 -25.122 1.00 95.31 91 ARG A CA 1
ATOM 710 C C . ARG A 1 91 ? 24.298 6.010 -24.278 1.00 95.31 91 ARG A C 1
ATOM 712 O O . ARG A 1 91 ? 25.063 6.610 -23.522 1.00 95.31 91 ARG A O 1
ATOM 719 N N . PRO A 1 92 ? 23.008 6.367 -24.404 1.00 96.81 92 PRO A N 1
ATOM 720 C CA . PRO A 1 92 ? 22.467 7.520 -23.707 1.00 96.81 92 PRO A CA 1
ATOM 721 C C . PRO A 1 92 ? 22.441 7.260 -22.200 1.00 96.81 92 PRO A C 1
ATOM 723 O O . PRO A 1 92 ? 22.125 6.149 -21.764 1.00 96.81 92 PRO A O 1
ATOM 726 N N . ASN A 1 93 ? 22.723 8.299 -21.414 1.00 97.44 93 ASN A N 1
ATOM 727 C CA . ASN A 1 93 ? 22.412 8.295 -19.988 1.00 97.44 93 ASN A CA 1
ATOM 728 C C . ASN A 1 93 ? 20.898 8.185 -19.817 1.00 97.44 93 ASN A C 1
ATOM 730 O O . ASN A 1 93 ? 20.135 8.901 -20.467 1.00 97.44 93 ASN A O 1
ATOM 734 N N . TRP A 1 94 ? 20.475 7.286 -18.940 1.00 97.19 94 TRP A N 1
ATOM 735 C CA . TRP A 1 94 ? 19.085 6.943 -18.739 1.00 97.19 94 TRP A CA 1
ATOM 736 C C . TRP A 1 94 ? 18.763 6.866 -17.259 1.00 97.19 94 TRP A C 1
ATOM 738 O O . TRP A 1 94 ? 19.498 6.264 -16.477 1.00 97.19 94 TRP A O 1
ATOM 748 N N . ASN A 1 95 ? 17.629 7.458 -16.906 1.00 97.38 95 ASN A N 1
ATOM 749 C CA . ASN A 1 95 ? 17.056 7.391 -15.575 1.00 97.38 95 ASN A CA 1
ATOM 750 C C . ASN A 1 95 ? 15.622 6.905 -15.718 1.00 97.38 95 ASN A C 1
ATOM 752 O O . ASN A 1 95 ? 14.830 7.500 -16.451 1.00 97.38 95 ASN A O 1
ATOM 756 N N . HIS A 1 96 ? 15.289 5.827 -15.023 1.00 97.69 96 HIS A N 1
ATOM 757 C CA . HIS A 1 96 ? 13.932 5.311 -15.007 1.00 97.69 96 HIS A CA 1
ATOM 758 C C . HIS A 1 96 ? 13.572 4.814 -13.612 1.00 97.69 96 HIS A C 1
ATOM 760 O O . HIS A 1 96 ? 14.371 4.129 -12.972 1.00 97.69 96 HIS A O 1
ATOM 766 N N . THR A 1 97 ? 12.374 5.169 -13.154 1.00 98.38 97 THR A N 1
ATOM 767 C CA . THR A 1 97 ? 11.897 4.866 -11.805 1.00 98.38 97 THR A CA 1
ATOM 768 C C . THR A 1 97 ? 10.706 3.924 -11.872 1.00 98.38 97 THR A C 1
ATOM 770 O O . THR A 1 97 ? 9.699 4.231 -12.509 1.00 98.38 97 THR A O 1
ATOM 773 N N . PHE A 1 98 ? 10.815 2.799 -11.173 1.00 98.31 98 PHE A N 1
ATOM 774 C CA . PHE A 1 98 ? 9.716 1.868 -10.951 1.00 98.31 98 PHE A CA 1
ATOM 775 C C . PHE A 1 98 ? 9.141 2.048 -9.551 1.00 98.31 98 PHE A C 1
ATOM 777 O O . PHE A 1 98 ? 9.886 2.258 -8.595 1.00 98.31 98 PHE A O 1
ATOM 784 N N . VAL A 1 99 ? 7.824 1.905 -9.425 1.00 98.44 99 VAL A N 1
ATOM 785 C CA . VAL A 1 99 ? 7.163 1.821 -8.121 1.00 98.44 99 VAL A CA 1
ATOM 786 C C . VAL A 1 99 ? 7.091 0.351 -7.735 1.00 98.44 99 VAL A C 1
ATOM 788 O O . VAL A 1 99 ? 6.392 -0.439 -8.378 1.00 98.44 99 VAL A O 1
ATOM 791 N N . ILE A 1 100 ? 7.813 -0.023 -6.681 1.00 98.06 100 ILE A N 1
ATOM 792 C CA . ILE A 1 100 ? 7.701 -1.346 -6.073 1.00 98.06 100 ILE A CA 1
ATOM 793 C C . ILE A 1 100 ? 6.640 -1.255 -4.984 1.00 98.06 100 ILE A C 1
ATOM 795 O O . ILE A 1 100 ? 6.896 -0.777 -3.881 1.00 98.06 100 ILE A O 1
ATOM 799 N N . GLY A 1 101 ? 5.421 -1.660 -5.328 1.00 96.69 101 GLY A N 1
ATOM 800 C CA . GLY A 1 101 ? 4.266 -1.551 -4.448 1.00 96.69 101 GLY A CA 1
ATOM 801 C C . GLY A 1 101 ? 2.967 -1.351 -5.232 1.00 96.69 101 GLY A C 1
ATOM 802 O O . GLY A 1 101 ? 2.801 -1.955 -6.298 1.00 96.69 101 GLY A O 1
ATOM 803 N N . PRO A 1 102 ? 2.034 -0.531 -4.716 1.00 96.75 102 PRO A N 1
ATOM 804 C CA . PRO A 1 102 ? 0.777 -0.232 -5.391 1.00 96.75 102 PRO A CA 1
ATOM 805 C C . PRO A 1 102 ? 0.980 0.349 -6.794 1.00 96.75 102 PRO A C 1
ATOM 807 O O . PRO A 1 102 ? 1.942 1.068 -7.062 1.00 96.75 102 PRO A O 1
ATOM 810 N N . TYR A 1 103 ? 0.035 0.073 -7.692 1.00 97.50 103 TYR A N 1
ATOM 811 C CA . TYR A 1 103 ? 0.019 0.694 -9.013 1.00 97.50 103 TYR A CA 1
ATOM 812 C C . TYR A 1 103 ? -0.109 2.219 -8.886 1.00 97.50 103 TYR A C 1
ATOM 814 O O . TYR A 1 103 ? -1.019 2.714 -8.220 1.00 97.50 103 TYR A O 1
ATOM 822 N N . LYS A 1 104 ? 0.776 2.948 -9.572 1.00 96.00 104 LYS A N 1
ATOM 823 C CA . LYS A 1 104 ? 0.745 4.413 -9.681 1.00 96.00 104 LYS A CA 1
ATOM 824 C C . LYS A 1 104 ? 0.424 4.852 -11.108 1.00 96.00 104 LYS A C 1
ATOM 826 O O . LYS A 1 104 ? -0.541 5.573 -11.336 1.00 96.00 104 LYS A O 1
ATOM 831 N N . ASP A 1 105 ? 1.198 4.366 -12.074 1.00 97.44 105 ASP A N 1
ATOM 832 C CA . ASP A 1 105 ? 1.012 4.638 -13.497 1.00 97.44 105 ASP A CA 1
ATOM 833 C C . ASP A 1 105 ? 1.593 3.508 -14.372 1.00 97.44 105 ASP A C 1
ATOM 835 O O . ASP A 1 105 ? 2.203 2.551 -13.889 1.00 97.44 105 ASP A O 1
ATOM 839 N N . LYS A 1 106 ? 1.384 3.610 -15.689 1.00 97.81 106 LYS A N 1
ATOM 840 C CA . LYS A 1 106 ? 1.836 2.610 -16.671 1.00 97.81 106 LYS A CA 1
ATOM 841 C C . LYS A 1 106 ? 3.359 2.571 -16.835 1.00 97.81 106 LYS A C 1
ATOM 843 O O . LYS A 1 106 ? 3.909 1.514 -17.138 1.00 97.81 106 LYS A O 1
ATOM 848 N N . ALA A 1 107 ? 4.032 3.712 -16.684 1.00 97.19 107 ALA A N 1
ATOM 849 C CA . ALA A 1 107 ? 5.467 3.839 -16.934 1.00 97.19 107 ALA A CA 1
ATOM 850 C C . ALA A 1 107 ? 6.297 3.239 -15.793 1.00 97.19 107 ALA A C 1
ATOM 852 O O . ALA A 1 107 ? 7.329 2.635 -16.046 1.00 97.19 107 ALA A O 1
ATOM 853 N N . SER A 1 108 ? 5.815 3.355 -14.559 1.00 97.69 108 SER A N 1
ATOM 854 C CA . SER A 1 108 ? 6.493 2.886 -13.350 1.00 97.69 108 SER A CA 1
ATOM 855 C C . SER A 1 108 ? 6.077 1.480 -12.903 1.00 97.69 108 SER A C 1
ATOM 857 O O . SER A 1 108 ? 6.664 0.940 -11.964 1.00 97.69 108 SER A O 1
ATOM 859 N N . SER A 1 109 ? 5.084 0.858 -13.551 1.00 98.12 109 SER A N 1
ATOM 860 C CA . SER A 1 109 ? 4.586 -0.471 -13.180 1.00 98.12 109 SER A CA 1
ATOM 861 C C . SER A 1 109 ? 5.144 -1.577 -14.077 1.00 98.12 109 SER A C 1
ATOM 863 O O . SER A 1 109 ? 4.686 -1.787 -15.202 1.00 98.12 109 SER A O 1
ATOM 865 N N . ILE A 1 110 ? 6.077 -2.360 -13.525 1.00 97.75 110 ILE A N 1
ATOM 866 C CA . ILE A 1 110 ? 6.639 -3.552 -14.184 1.00 97.75 110 ILE A CA 1
ATOM 867 C C . ILE A 1 110 ? 5.528 -4.551 -14.525 1.00 97.75 110 ILE A C 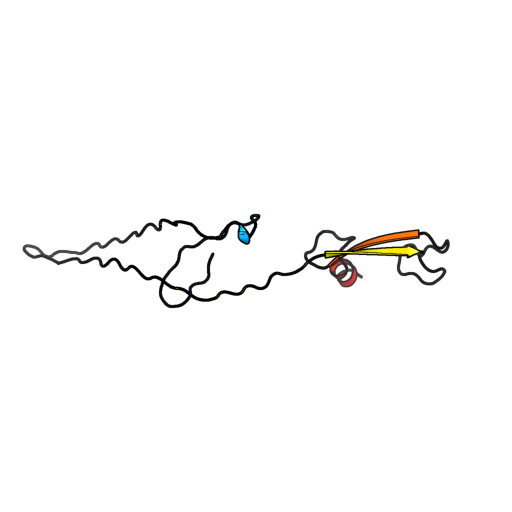1
ATOM 869 O O . ILE A 1 110 ? 5.464 -5.051 -15.645 1.00 97.75 110 ILE A O 1
ATOM 873 N N . ARG A 1 111 ? 4.621 -4.818 -13.574 1.00 97.81 111 ARG A N 1
ATOM 874 C CA . ARG A 1 111 ? 3.523 -5.776 -13.768 1.00 97.81 111 ARG A CA 1
ATOM 875 C C . ARG A 1 111 ? 2.597 -5.353 -14.904 1.00 97.81 111 ARG A C 1
ATOM 877 O O . ARG A 1 111 ? 2.278 -6.176 -15.752 1.00 97.81 111 ARG A O 1
ATOM 884 N N . TYR A 1 112 ? 2.227 -4.071 -14.961 1.00 98.06 112 TYR A N 1
ATOM 885 C CA . TYR A 1 112 ? 1.415 -3.550 -16.059 1.00 98.06 112 TYR A CA 1
ATOM 886 C C . TYR A 1 112 ? 2.095 -3.771 -17.417 1.00 98.06 112 TYR A C 1
ATOM 888 O O . TYR A 1 112 ? 1.450 -4.236 -18.351 1.00 98.06 112 TYR A O 1
ATOM 896 N N . GLN A 1 113 ? 3.387 -3.455 -17.528 1.00 97.56 113 GLN A N 1
ATOM 897 C CA . GLN A 1 113 ? 4.134 -3.607 -18.780 1.00 97.56 113 GLN A CA 1
ATOM 898 C C . GLN A 1 113 ? 4.265 -5.077 -19.186 1.00 97.56 113 GLN A C 1
ATOM 900 O O . GLN A 1 113 ? 4.036 -5.419 -20.341 1.00 97.56 113 GLN A O 1
ATOM 905 N N . TRP A 1 114 ? 4.568 -5.958 -18.232 1.00 98.06 114 TRP A N 1
ATOM 906 C CA . TRP A 1 114 ? 4.713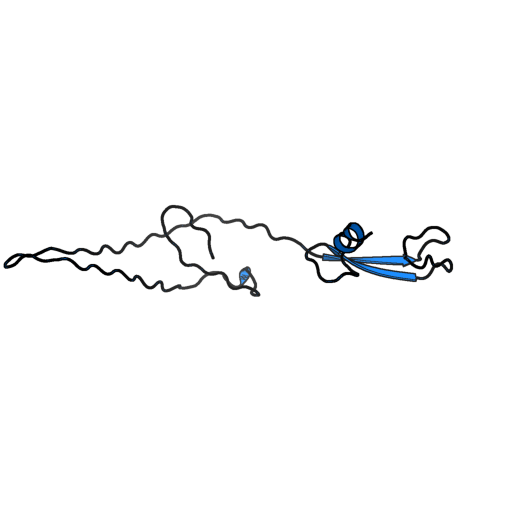 -7.391 -18.475 1.00 98.06 114 TRP A CA 1
ATOM 907 C C . TRP A 1 114 ? 3.408 -8.064 -18.905 1.00 98.06 114 TRP A C 1
ATOM 909 O O . TRP A 1 114 ? 3.416 -8.887 -1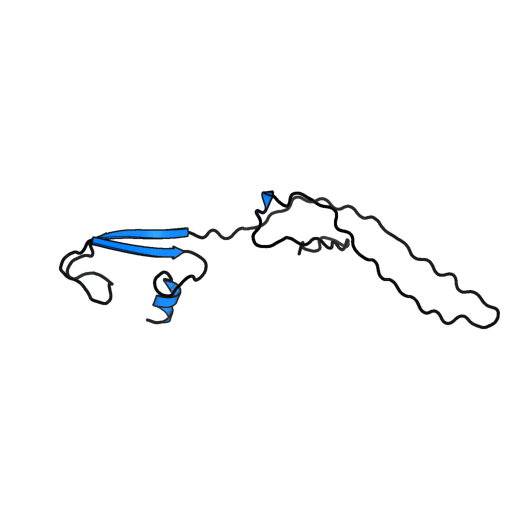9.823 1.00 98.06 114 TRP A O 1
ATOM 919 N N . ASP A 1 115 ? 2.293 -7.715 -18.262 1.00 98.00 115 ASP A N 1
ATOM 920 C CA . ASP A 1 115 ? 0.969 -8.279 -18.550 1.00 98.00 115 ASP A CA 1
ATOM 921 C C . ASP A 1 115 ? 0.387 -7.758 -19.882 1.00 98.00 115 ASP A C 1
ATOM 923 O O . ASP A 1 115 ? -0.594 -8.306 -20.386 1.00 98.00 115 ASP A O 1
ATOM 927 N N . LYS A 1 116 ? 0.973 -6.696 -20.453 1.00 96.50 116 LYS A N 1
ATOM 928 C CA . LYS A 1 116 ? 0.573 -6.064 -21.725 1.00 96.50 116 LYS A CA 1
ATOM 929 C C . LYS A 1 116 ? 1.626 -6.191 -22.835 1.00 96.50 116 LYS A C 1
ATOM 931 O O . LYS A 1 116 ? 1.540 -5.443 -23.807 1.00 96.50 116 LYS A O 1
ATOM 936 N N . ARG A 1 117 ? 2.607 -7.079 -22.659 1.00 87.88 117 ARG A N 1
ATOM 937 C CA . ARG A 1 117 ? 3.691 -7.318 -23.622 1.00 87.88 117 ARG A CA 1
ATOM 938 C C . ARG A 1 117 ? 3.202 -7.852 -24.965 1.00 87.88 117 ARG A C 1
ATOM 940 O O . ARG A 1 117 ? 2.204 -8.608 -24.965 1.00 87.88 117 ARG A O 1
#